Protein AF-A0A0X1KJY9-F1 (afdb_monomer_lite)

Structure (mmCIF, N/CA/C/O backbone):
data_AF-A0A0X1KJY9-F1
#
_entry.id   AF-A0A0X1KJY9-F1
#
loop_
_atom_site.group_PDB
_atom_site.id
_atom_site.type_symbol
_atom_site.label_atom_id
_atom_site.label_alt_id
_atom_site.label_comp_id
_atom_site.label_asym_id
_atom_site.label_entity_id
_atom_site.label_seq_id
_atom_site.pdbx_PDB_ins_code
_atom_site.Cartn_x
_atom_site.Cartn_y
_atom_site.Cartn_z
_atom_site.occupancy
_atom_site.B_iso_or_equiv
_atom_site.auth_seq_id
_atom_site.auth_comp_id
_atom_site.auth_asym_id
_atom_site.auth_atom_id
_atom_site.pdbx_PDB_model_num
ATOM 1 N N . MET A 1 1 ? -7.863 0.675 -8.953 1.00 53.72 1 MET A N 1
ATOM 2 C CA . MET A 1 1 ? -7.810 -0.192 -7.766 1.00 53.72 1 MET A CA 1
ATOM 3 C C . MET A 1 1 ? -6.345 -0.480 -7.534 1.00 53.72 1 MET A C 1
ATOM 5 O O . MET A 1 1 ? -5.650 -0.757 -8.509 1.00 53.72 1 MET A O 1
ATOM 9 N N . GLY A 1 2 ? -5.862 -0.154 -6.337 1.00 64.75 2 GLY A N 1
ATOM 10 C CA . GLY A 1 2 ? -4.450 -0.224 -5.986 1.00 64.75 2 GLY A CA 1
ATOM 11 C C . GLY A 1 2 ? -4.051 -1.611 -5.480 1.00 64.75 2 GLY A C 1
ATOM 12 O O . GLY A 1 2 ? -4.869 -2.379 -4.984 1.00 64.75 2 GLY A O 1
ATOM 13 N N . TYR A 1 3 ? -2.771 -1.933 -5.621 1.00 75.44 3 TYR A N 1
ATOM 14 C CA . TYR A 1 3 ? -2.209 -3.245 -5.318 1.00 75.44 3 TYR A CA 1
ATOM 15 C C . TYR A 1 3 ? -2.374 -3.651 -3.845 1.00 75.44 3 TYR A C 1
ATOM 17 O O . TYR A 1 3 ? -2.736 -4.785 -3.541 1.00 75.44 3 TYR A O 1
ATOM 25 N N . LEU A 1 4 ? -2.129 -2.728 -2.914 1.00 81.44 4 LEU A N 1
ATOM 26 C CA . LEU A 1 4 ? -2.229 -2.987 -1.480 1.00 81.44 4 LEU A CA 1
ATOM 27 C C . LEU A 1 4 ? -3.691 -3.099 -1.026 1.00 81.44 4 LEU A C 1
ATOM 29 O O . LEU A 1 4 ? -4.014 -3.954 -0.201 1.00 81.44 4 LEU A O 1
ATOM 33 N N . SER A 1 5 ? -4.571 -2.239 -1.542 1.00 83.25 5 SER A N 1
ATOM 34 C CA . SER A 1 5 ? -5.999 -2.270 -1.216 1.00 83.25 5 SER A CA 1
ATOM 35 C C . SER A 1 5 ? -6.678 -3.553 -1.691 1.00 83.25 5 SER A C 1
ATOM 37 O O . SER A 1 5 ? -7.476 -4.110 -0.934 1.00 83.25 5 SER A O 1
ATOM 39 N N . ASP A 1 6 ? -6.329 -4.045 -2.880 1.00 84.25 6 ASP A N 1
ATOM 40 C CA . ASP A 1 6 ? -6.867 -5.294 -3.425 1.00 84.25 6 ASP A CA 1
ATOM 41 C C . ASP A 1 6 ? -6.426 -6.501 -2.581 1.00 84.25 6 ASP A C 1
ATOM 43 O O . ASP A 1 6 ? -7.272 -7.259 -2.107 1.00 84.25 6 ASP A O 1
ATOM 47 N N . VAL A 1 7 ? -5.130 -6.609 -2.256 1.00 82.56 7 VAL A N 1
ATOM 48 C CA . VAL A 1 7 ? -4.595 -7.667 -1.371 1.00 82.56 7 VAL A CA 1
ATOM 49 C C . VAL A 1 7 ? -5.301 -7.684 -0.012 1.00 82.56 7 VAL A C 1
ATOM 51 O O . VAL A 1 7 ? -5.669 -8.742 0.497 1.00 82.56 7 VAL A O 1
ATOM 54 N N . LEU A 1 8 ? -5.518 -6.512 0.590 1.00 81.38 8 LEU A N 1
ATOM 55 C CA . LEU A 1 8 ? -6.171 -6.421 1.895 1.00 81.38 8 LEU A CA 1
ATOM 56 C C . LEU A 1 8 ? -7.650 -6.824 1.847 1.00 81.38 8 LEU A C 1
ATOM 58 O O . LEU A 1 8 ? -8.128 -7.469 2.777 1.00 81.38 8 LEU A O 1
ATOM 62 N N . ARG A 1 9 ? -8.375 -6.451 0.788 1.00 82.31 9 ARG A N 1
ATOM 63 C CA . ARG A 1 9 ? -9.804 -6.767 0.640 1.00 82.31 9 ARG A CA 1
ATOM 64 C C . ARG A 1 9 ? -10.043 -8.234 0.313 1.00 82.31 9 ARG A C 1
ATOM 66 O O . ARG A 1 9 ? -10.951 -8.830 0.889 1.00 82.31 9 ARG A O 1
ATOM 73 N N . ASP A 1 10 ? -9.233 -8.796 -0.578 1.00 81.62 10 ASP A N 1
ATOM 74 C CA . ASP A 1 10 ? -9.399 -10.170 -1.049 1.00 81.62 10 ASP A CA 1
ATOM 75 C C . ASP A 1 10 ? -9.061 -11.191 0.041 1.00 81.62 10 ASP A C 1
ATOM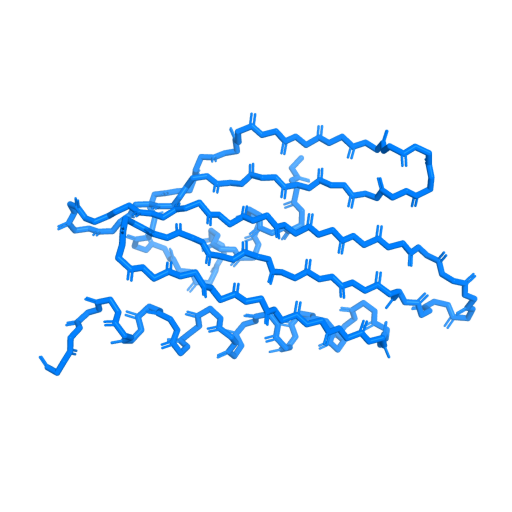 77 O O . ASP A 1 10 ? -9.712 -12.231 0.150 1.00 81.62 10 ASP A O 1
ATOM 81 N N . GLU A 1 11 ? -8.063 -10.900 0.878 1.00 75.44 11 GLU A N 1
ATOM 82 C CA . GLU A 1 11 ? -7.580 -11.856 1.881 1.00 75.44 11 GLU A CA 1
ATOM 83 C C . GLU A 1 11 ? -8.175 -11.652 3.270 1.00 75.44 11 GLU A C 1
ATOM 85 O O . GLU A 1 11 ? -8.283 -12.608 4.040 1.00 75.44 11 GLU A O 1
ATOM 90 N N . TYR A 1 12 ? -8.596 -10.431 3.597 1.00 73.81 12 TYR A N 1
ATOM 91 C CA . TYR A 1 12 ? -9.060 -10.088 4.935 1.00 73.81 12 TYR A CA 1
ATOM 92 C C . TYR A 1 12 ? -10.444 -9.443 4.874 1.00 73.81 12 TYR A C 1
ATOM 94 O O . TYR A 1 12 ? -10.625 -8.257 5.141 1.00 73.81 12 TYR A O 1
ATOM 102 N N . GLY A 1 13 ? -11.457 -10.259 4.571 1.00 69.12 13 GLY A N 1
ATOM 103 C CA . GLY A 1 13 ? -12.849 -9.814 4.405 1.00 69.12 13 GLY A CA 1
ATOM 104 C C . GLY A 1 13 ? -13.499 -9.169 5.641 1.00 69.12 13 GLY A C 1
ATOM 105 O O . GLY A 1 13 ? -14.613 -8.664 5.553 1.00 69.12 13 GLY A O 1
ATOM 106 N N . ASN A 1 14 ? -12.827 -9.176 6.796 1.00 75.62 14 ASN A N 1
ATOM 107 C CA . ASN A 1 14 ? -13.259 -8.486 8.013 1.00 75.62 14 ASN A CA 1
ATOM 108 C C . ASN A 1 14 ? -12.610 -7.100 8.207 1.00 75.62 14 ASN A C 1
ATOM 110 O O . ASN A 1 14 ? -12.849 -6.479 9.243 1.00 75.62 14 ASN A O 1
ATOM 114 N N . LEU A 1 15 ? -11.760 -6.647 7.279 1.00 81.62 15 LEU A N 1
ATOM 115 C CA . LEU A 1 15 ? -11.134 -5.326 7.321 1.00 81.62 15 LEU A CA 1
ATOM 116 C C . LEU A 1 15 ? -11.926 -4.329 6.480 1.00 81.62 15 LEU A C 1
ATOM 118 O O . LEU A 1 15 ? -12.267 -4.588 5.327 1.00 81.62 15 LEU A O 1
ATOM 122 N N . GLU A 1 16 ? -12.149 -3.142 7.031 1.00 87.94 16 GLU A N 1
ATOM 123 C CA . GLU A 1 16 ? -12.616 -2.007 6.244 1.00 87.94 16 GLU A CA 1
ATOM 124 C C . GLU A 1 16 ? -11.397 -1.294 5.651 1.00 87.94 16 GLU A C 1
ATOM 126 O O . GLU A 1 16 ? -10.595 -0.708 6.380 1.00 87.94 16 GLU A O 1
ATOM 131 N N . VAL A 1 17 ? -11.241 -1.368 4.327 1.00 88.94 17 VAL A N 1
ATOM 132 C CA . VAL A 1 17 ? -10.090 -0.808 3.603 1.00 88.94 17 VAL A CA 1
ATOM 133 C C . VAL A 1 17 ? -10.540 0.374 2.752 1.00 88.94 17 VAL A C 1
ATOM 135 O O . VAL A 1 17 ? -11.282 0.205 1.774 1.00 88.94 17 VAL A O 1
ATOM 138 N N . ARG A 1 18 ? -10.045 1.569 3.080 1.00 91.31 18 ARG A N 1
ATOM 139 C CA . ARG A 1 18 ? -10.288 2.805 2.331 1.00 91.31 18 ARG A CA 1
ATOM 140 C C . ARG A 1 18 ? -9.004 3.278 1.661 1.00 91.31 18 ARG A C 1
ATOM 142 O O . ARG A 1 18 ? -8.032 3.596 2.338 1.00 91.31 18 ARG A O 1
ATOM 149 N N . GLU A 1 19 ? -9.016 3.392 0.339 1.00 91.38 19 GLU A N 1
ATOM 150 C CA . GLU A 1 19 ? -7.929 4.051 -0.391 1.00 91.38 19 GLU A CA 1
ATOM 151 C C . GLU A 1 19 ? -7.916 5.547 -0.034 1.00 91.38 19 GLU A C 1
ATOM 153 O O . GLU A 1 19 ? -8.946 6.221 -0.091 1.00 91.38 19 GLU A O 1
ATOM 158 N N . VAL A 1 20 ? -6.765 6.051 0.409 1.00 92.88 20 VAL A N 1
ATOM 159 C CA . VAL A 1 20 ? -6.559 7.460 0.783 1.00 92.88 20 VAL A CA 1
ATOM 160 C C . VAL A 1 20 ? -5.839 8.200 -0.335 1.00 92.88 20 VAL A C 1
ATOM 162 O O . VAL A 1 20 ? -6.157 9.352 -0.625 1.00 92.88 20 VAL A O 1
ATOM 165 N N . TYR A 1 21 ? -4.860 7.543 -0.953 1.00 91.88 21 TYR A N 1
ATOM 166 C CA . TYR A 1 21 ? -4.067 8.102 -2.035 1.00 91.88 21 TYR A CA 1
ATOM 167 C C . TYR A 1 21 ? -3.517 6.976 -2.903 1.00 91.88 21 TYR A C 1
ATOM 169 O O . TYR A 1 21 ? -3.011 5.989 -2.380 1.00 91.88 21 TYR A O 1
ATOM 177 N N . SER A 1 22 ? -3.564 7.139 -4.218 1.00 93.12 22 SER A N 1
ATOM 178 C CA . SER A 1 22 ? -2.914 6.237 -5.162 1.00 93.12 22 SER A CA 1
ATOM 179 C C . SER A 1 22 ? -2.433 7.056 -6.348 1.00 93.12 22 SER A C 1
ATOM 181 O O . SER A 1 22 ? -3.221 7.760 -6.984 1.00 93.12 22 SER A O 1
ATOM 183 N N . SER A 1 23 ? -1.124 7.065 -6.586 1.00 93.62 23 SER A N 1
ATOM 184 C CA . SER A 1 23 ? -0.526 7.833 -7.675 1.00 93.62 23 SER A CA 1
ATOM 185 C C . SER A 1 23 ? 0.881 7.351 -7.998 1.00 93.62 23 SER A C 1
ATOM 187 O O . SER A 1 23 ? 1.530 6.667 -7.207 1.00 93.62 23 SER A O 1
ATOM 189 N N . LYS A 1 24 ? 1.381 7.791 -9.150 1.00 93.38 24 LYS A N 1
ATOM 190 C CA . LYS A 1 24 ? 2.760 7.588 -9.572 1.00 93.38 24 LYS A CA 1
ATOM 191 C C . LYS A 1 24 ? 3.559 8.885 -9.427 1.00 93.38 24 LYS A C 1
ATOM 193 O O . LYS A 1 24 ? 3.211 9.911 -10.010 1.00 93.38 24 LYS A O 1
ATOM 198 N N . LEU A 1 25 ? 4.639 8.841 -8.650 1.00 90.50 25 LEU A N 1
ATOM 199 C CA . LEU A 1 25 ? 5.578 9.939 -8.418 1.00 90.50 25 LEU A CA 1
ATOM 200 C C . LEU A 1 25 ? 6.900 9.642 -9.141 1.00 90.50 25 LEU A C 1
ATOM 202 O O . LEU A 1 25 ? 7.775 8.944 -8.625 1.00 90.50 25 LEU A O 1
ATOM 206 N N . GLY A 1 26 ? 7.036 10.157 -10.366 1.00 92.56 26 GLY A N 1
ATOM 207 C CA . GLY A 1 26 ? 8.135 9.781 -11.260 1.00 92.56 26 GLY A CA 1
ATOM 208 C C . GLY A 1 26 ? 8.014 8.312 -11.663 1.00 92.56 26 GLY A C 1
ATOM 209 O O . GLY A 1 26 ? 7.005 7.920 -12.242 1.00 92.56 26 GLY A O 1
ATOM 210 N N . ASP A 1 27 ? 9.008 7.499 -11.310 1.00 91.44 27 ASP A N 1
ATOM 211 C CA . ASP A 1 27 ? 8.967 6.040 -11.494 1.00 91.44 27 ASP A CA 1
ATOM 212 C C . ASP A 1 27 ? 8.436 5.287 -10.266 1.00 91.44 27 ASP A C 1
ATOM 214 O O . ASP A 1 27 ? 8.364 4.064 -10.286 1.00 91.44 27 ASP A O 1
ATOM 218 N N . THR A 1 28 ? 8.072 5.995 -9.193 1.00 92.25 28 THR A N 1
ATOM 219 C CA . THR A 1 28 ? 7.610 5.367 -7.950 1.00 92.25 28 THR A CA 1
ATOM 220 C C . THR A 1 28 ? 6.095 5.274 -7.930 1.00 92.25 28 THR A C 1
ATOM 222 O O . THR A 1 28 ? 5.418 6.298 -7.889 1.00 92.25 28 THR A O 1
ATOM 225 N N . ASP A 1 29 ? 5.558 4.064 -7.892 1.00 92.88 29 ASP A N 1
ATOM 226 C CA . ASP A 1 29 ? 4.154 3.832 -7.573 1.00 92.88 29 ASP A CA 1
ATOM 227 C C . ASP A 1 29 ? 3.966 3.951 -6.058 1.00 92.88 29 ASP A C 1
ATOM 229 O O . ASP A 1 29 ? 4.706 3.333 -5.288 1.00 92.88 29 ASP A O 1
ATOM 233 N N . VAL A 1 30 ? 3.008 4.774 -5.625 1.00 93.56 30 VAL A N 1
ATOM 234 C CA . VAL A 1 30 ? 2.695 5.025 -4.214 1.00 93.56 30 VAL A CA 1
ATOM 235 C C . VAL A 1 30 ? 1.212 4.807 -3.979 1.00 93.56 30 VAL A C 1
ATOM 237 O O . VAL A 1 30 ? 0.368 5.424 -4.626 1.00 93.56 30 VAL A O 1
ATOM 240 N N . GLU A 1 31 ? 0.905 3.994 -2.980 1.00 94.12 31 GLU A N 1
ATOM 241 C CA . GLU A 1 31 ? -0.450 3.734 -2.522 1.00 94.12 31 GLU A CA 1
ATOM 242 C C . GLU A 1 31 ? -0.517 3.897 -1.007 1.00 94.12 31 GLU A C 1
ATOM 244 O O . GLU A 1 31 ? 0.339 3.396 -0.282 1.00 94.12 31 GLU A O 1
ATOM 249 N N . ILE A 1 32 ? -1.533 4.603 -0.525 1.00 93.44 32 ILE A N 1
ATOM 250 C CA . ILE A 1 32 ? -1.828 4.805 0.889 1.00 93.44 32 ILE A CA 1
ATOM 251 C C . ILE A 1 32 ? -3.266 4.374 1.130 1.00 93.44 32 ILE A C 1
ATOM 253 O O . ILE A 1 32 ? -4.195 4.877 0.494 1.00 93.44 32 ILE A O 1
ATOM 257 N N . VAL A 1 33 ? -3.451 3.486 2.097 1.00 92.50 33 VAL A N 1
ATOM 258 C CA . VAL A 1 33 ? -4.752 2.981 2.525 1.00 92.50 33 VAL A CA 1
ATOM 259 C C . VAL A 1 33 ? -4.931 3.204 4.024 1.00 92.50 33 VAL A C 1
ATOM 261 O O . VAL A 1 33 ? -3.990 3.080 4.808 1.00 92.50 33 VAL A O 1
ATOM 264 N N . GLU A 1 34 ? -6.152 3.535 4.423 1.00 91.69 34 GLU A N 1
ATOM 265 C CA . GLU A 1 34 ? -6.614 3.450 5.804 1.00 91.69 34 GLU A CA 1
ATOM 266 C C . GLU A 1 34 ? -7.296 2.098 5.986 1.00 91.69 34 GLU A C 1
ATOM 268 O O . GLU A 1 34 ? -8.157 1.716 5.190 1.00 91.69 34 GLU A O 1
ATOM 273 N N . VAL A 1 35 ? -6.911 1.378 7.033 1.00 87.94 35 VAL A N 1
ATOM 274 C CA . VAL A 1 35 ? -7.468 0.070 7.368 1.00 87.94 35 VAL A CA 1
ATOM 275 C C . VAL A 1 35 ? -8.054 0.137 8.766 1.00 87.94 35 VAL A C 1
ATOM 277 O O . VAL A 1 35 ? -7.391 0.598 9.697 1.00 87.94 35 VAL A O 1
ATOM 280 N N . SER A 1 36 ? -9.293 -0.329 8.909 1.00 86.00 36 SER A N 1
ATOM 281 C CA . SER A 1 36 ? -9.995 -0.390 10.191 1.00 86.00 36 SER A CA 1
ATOM 282 C C . SER A 1 36 ? -10.445 -1.816 10.510 1.00 86.00 36 SER A C 1
ATOM 284 O O . SER A 1 36 ? -10.915 -2.542 9.634 1.00 86.00 36 SER A O 1
ATOM 286 N N . SER A 1 37 ? -10.324 -2.214 11.777 1.00 77.94 37 SER A N 1
ATOM 287 C CA . SER A 1 37 ? -10.817 -3.494 12.298 1.00 77.94 37 SER A CA 1
ATOM 288 C C . SER A 1 37 ? -11.235 -3.331 13.752 1.00 77.94 37 SER A C 1
ATOM 290 O O . SER A 1 37 ? -10.419 -2.951 14.582 1.00 77.94 37 SER A O 1
ATOM 292 N N . GLY A 1 38 ? -12.494 -3.626 14.083 1.00 72.25 38 GLY A N 1
ATOM 293 C CA . GLY A 1 38 ? -12.941 -3.690 15.483 1.00 72.25 38 GLY A CA 1
ATOM 294 C C . GLY A 1 38 ? -12.771 -2.396 16.296 1.00 72.25 38 GLY A C 1
ATOM 295 O O . GLY A 1 38 ? -12.662 -2.465 17.513 1.00 72.25 38 GLY A O 1
ATOM 296 N N . GLY A 1 39 ? -12.744 -1.228 15.643 1.00 74.00 39 GLY A N 1
ATOM 297 C CA . GLY A 1 39 ? -12.536 0.077 16.289 1.00 74.00 39 GLY A CA 1
ATOM 298 C C . GLY A 1 39 ? -11.088 0.577 16.265 1.00 74.00 39 GLY A C 1
ATOM 299 O O . GLY A 1 39 ? -10.856 1.759 16.515 1.00 74.00 39 GLY A O 1
ATOM 300 N N . GLU A 1 40 ? -10.131 -0.270 15.893 1.00 77.62 40 GLU A N 1
ATOM 301 C CA . GLU A 1 40 ? -8.738 0.122 15.691 1.00 77.62 40 GLU A CA 1
ATOM 302 C C . GLU A 1 40 ? -8.484 0.517 14.239 1.00 77.62 40 GLU A C 1
ATOM 304 O O . GLU A 1 40 ? -9.090 -0.029 13.312 1.00 77.62 40 GLU A O 1
ATOM 309 N N . LYS A 1 41 ? -7.582 1.486 14.049 1.00 86.94 41 LYS A N 1
ATOM 310 C CA . LYS A 1 41 ? -7.222 2.031 12.739 1.00 86.94 41 LYS A CA 1
ATOM 311 C C . LYS A 1 41 ? -5.718 2.109 12.559 1.00 86.94 41 LYS A C 1
ATOM 313 O O . LYS A 1 41 ? -4.991 2.495 13.476 1.00 86.94 41 LYS A O 1
ATOM 318 N N . PHE A 1 42 ? -5.270 1.832 11.343 1.00 85.81 42 PHE A N 1
ATOM 319 C CA . PHE A 1 42 ? -3.903 2.089 10.917 1.00 85.81 42 PHE A CA 1
ATOM 320 C C . PHE A 1 42 ? -3.866 2.598 9.477 1.00 85.81 42 PHE A C 1
ATOM 322 O O . PHE A 1 42 ? -4.787 2.381 8.690 1.00 85.81 42 PHE A O 1
ATOM 329 N N . ILE A 1 43 ? -2.780 3.282 9.139 1.00 91.25 43 ILE A N 1
ATOM 330 C CA . ILE A 1 43 ? -2.462 3.684 7.773 1.00 91.25 43 ILE A CA 1
ATOM 331 C C . ILE A 1 43 ? -1.363 2.766 7.258 1.00 91.25 43 ILE A C 1
ATOM 333 O O . ILE A 1 43 ? -0.370 2.530 7.949 1.00 91.25 43 ILE A O 1
ATOM 337 N N . ALA A 1 44 ? -1.527 2.272 6.039 1.00 90.19 44 ALA A N 1
ATOM 338 C CA . ALA A 1 44 ? -0.506 1.527 5.330 1.00 90.19 44 ALA A CA 1
ATOM 339 C C . ALA A 1 44 ? -0.146 2.258 4.040 1.00 90.19 44 ALA A C 1
ATOM 341 O O . ALA A 1 44 ? -1.019 2.615 3.258 1.00 90.19 44 ALA A O 1
ATOM 342 N N . MET A 1 45 ? 1.145 2.482 3.828 1.00 92.94 45 MET A N 1
ATOM 343 C CA . MET A 1 45 ? 1.693 3.036 2.604 1.00 92.94 45 MET A CA 1
ATOM 344 C C . MET A 1 45 ? 2.578 1.993 1.936 1.00 92.94 45 MET A C 1
ATOM 346 O O . MET A 1 45 ? 3.596 1.588 2.500 1.00 92.94 45 MET A O 1
ATOM 350 N N . PHE A 1 46 ? 2.215 1.595 0.726 1.00 92.19 46 PHE A N 1
ATOM 351 C CA . PHE A 1 46 ? 3.051 0.795 -0.150 1.00 92.19 46 PHE A CA 1
ATOM 352 C C . PHE A 1 46 ? 3.709 1.693 -1.192 1.00 92.19 46 PHE A C 1
ATOM 354 O O . PHE A 1 46 ? 3.080 2.584 -1.761 1.00 92.19 46 PHE A O 1
ATOM 361 N N . GLN A 1 47 ? 4.995 1.468 -1.424 1.00 93.56 47 GLN A N 1
ATOM 362 C CA . GLN A 1 47 ? 5.754 2.144 -2.465 1.00 93.56 47 GLN A CA 1
ATOM 363 C C . GLN A 1 47 ? 6.544 1.111 -3.246 1.00 93.56 4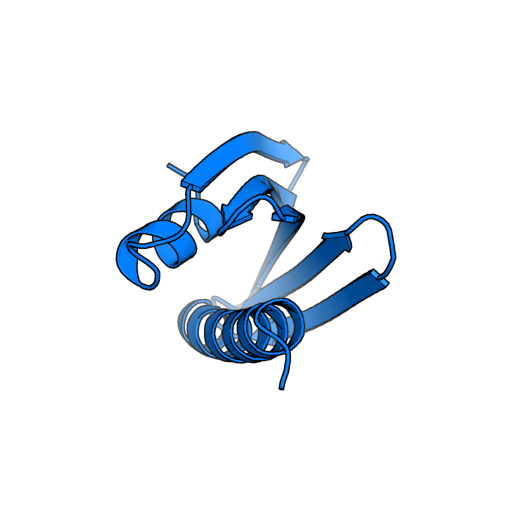7 GLN A C 1
ATOM 365 O O . GLN A 1 47 ? 7.162 0.233 -2.640 1.00 93.56 47 GLN A O 1
ATOM 370 N N . SER A 1 48 ? 6.573 1.237 -4.567 1.00 92.94 48 SER A N 1
ATOM 371 C CA . SER A 1 48 ? 7.386 0.375 -5.419 1.00 92.94 48 SER A CA 1
ATOM 372 C C . SER A 1 48 ? 8.014 1.149 -6.568 1.00 92.94 48 SER A C 1
ATOM 374 O O . SER A 1 48 ? 7.443 2.113 -7.069 1.00 92.94 48 SER A O 1
ATOM 376 N N . ILE A 1 49 ? 9.221 0.745 -6.953 1.00 94.50 49 ILE A N 1
ATOM 377 C CA . ILE A 1 49 ? 9.977 1.318 -8.063 1.00 94.50 49 ILE A CA 1
ATOM 378 C C . ILE A 1 49 ? 10.435 0.151 -8.941 1.00 94.50 49 ILE A C 1
ATOM 380 O O . ILE A 1 49 ? 11.141 -0.732 -8.432 1.00 94.50 49 ILE A O 1
ATOM 384 N N . PRO A 1 50 ? 10.068 0.121 -10.233 1.00 92.69 50 PRO A N 1
ATOM 385 C CA . PRO A 1 50 ? 10.587 -0.874 -11.155 1.00 92.69 50 PRO A CA 1
ATOM 386 C C . PRO A 1 50 ? 12.088 -0.648 -11.353 1.00 92.69 50 PRO A C 1
ATOM 388 O O . PRO A 1 50 ? 12.546 0.483 -11.518 1.00 92.69 50 PRO A O 1
ATOM 391 N N . VAL A 1 51 ? 12.865 -1.729 -11.328 1.00 90.19 51 VAL A N 1
ATOM 392 C CA . VAL A 1 51 ? 14.317 -1.674 -11.532 1.00 90.19 51 VAL A CA 1
ATOM 393 C C . VAL A 1 51 ? 14.671 -2.261 -12.901 1.00 90.19 51 VAL A C 1
ATOM 395 O O . VAL A 1 51 ? 14.751 -1.524 -13.881 1.00 90.19 51 VAL A O 1
ATOM 398 N N . LYS A 1 52 ? 14.884 -3.580 -12.986 1.00 89.00 52 LYS A N 1
ATOM 399 C CA . LYS A 1 52 ? 15.158 -4.355 -14.211 1.00 89.00 52 LYS A CA 1
ATOM 400 C C . LYS A 1 52 ? 14.674 -5.791 -14.021 1.00 89.00 52 LYS A C 1
ATOM 402 O O . LYS A 1 52 ? 14.517 -6.221 -12.884 1.00 89.00 52 LYS A O 1
ATOM 407 N N . ASP A 1 53 ? 14.458 -6.518 -15.116 1.00 87.94 53 ASP A N 1
ATOM 408 C CA . ASP A 1 53 ? 14.130 -7.955 -15.099 1.00 87.94 53 ASP A CA 1
ATOM 409 C C . ASP A 1 53 ? 12.926 -8.308 -14.203 1.00 87.94 53 ASP A C 1
ATOM 411 O O . ASP A 1 53 ? 12.943 -9.303 -13.476 1.00 87.94 53 ASP A O 1
ATOM 415 N N . GLU A 1 54 ? 11.896 -7.451 -14.234 1.00 85.94 54 GLU A N 1
ATOM 416 C CA . GLU A 1 54 ? 10.666 -7.572 -13.428 1.00 85.94 54 GLU A CA 1
ATOM 417 C C . GLU A 1 54 ? 10.905 -7.539 -11.906 1.00 85.94 54 GLU A C 1
ATOM 419 O O . GLU A 1 54 ? 10.061 -7.966 -11.117 1.00 85.94 54 GLU A O 1
ATOM 424 N N . ILE A 1 55 ? 12.059 -7.019 -11.478 1.00 90.38 55 ILE A N 1
ATOM 425 C CA . ILE A 1 55 ? 12.391 -6.782 -10.074 1.00 90.38 55 ILE A CA 1
ATOM 426 C C . ILE A 1 55 ? 11.930 -5.384 -9.681 1.00 90.38 55 ILE A C 1
ATOM 428 O O . ILE A 1 55 ? 12.214 -4.394 -10.365 1.00 90.38 55 ILE A O 1
ATOM 432 N N . TYR A 1 56 ? 11.286 -5.307 -8.524 1.00 92.19 56 TYR A N 1
ATOM 433 C CA . TYR A 1 56 ? 10.822 -4.066 -7.933 1.00 92.19 56 TYR A CA 1
ATOM 434 C C . TYR A 1 56 ? 11.527 -3.853 -6.602 1.00 92.19 56 TYR A C 1
ATOM 436 O O . TYR A 1 56 ? 11.582 -4.743 -5.754 1.00 92.19 56 TYR A O 1
ATOM 444 N N . LYS A 1 57 ? 12.046 -2.644 -6.396 1.00 94.00 57 LYS A N 1
ATOM 445 C CA . LYS A 1 57 ? 12.422 -2.182 -5.063 1.00 94.00 57 LYS A CA 1
ATOM 446 C C . LYS A 1 57 ? 11.164 -1.647 -4.405 1.00 94.00 57 LYS A C 1
ATOM 448 O O . LYS A 1 57 ? 10.518 -0.772 -4.972 1.00 94.00 57 LYS A O 1
ATOM 453 N N . TRP A 1 58 ? 10.833 -2.129 -3.218 1.00 92.75 58 TRP A N 1
ATOM 454 C CA . TRP A 1 58 ? 9.589 -1.743 -2.564 1.00 92.75 58 TRP A CA 1
ATOM 455 C C . TRP A 1 58 ? 9.768 -1.506 -1.074 1.00 92.75 58 TRP A C 1
ATOM 457 O O . TRP A 1 58 ? 10.744 -1.933 -0.447 1.00 92.75 58 TRP A O 1
ATOM 467 N N . SER A 1 59 ? 8.792 -0.811 -0.507 1.00 92.19 59 SER A N 1
ATOM 468 C CA . SER A 1 59 ? 8.645 -0.661 0.928 1.00 92.19 59 SER A CA 1
ATOM 469 C C . SER A 1 59 ? 7.184 -0.585 1.329 1.00 92.19 59 SER A C 1
ATOM 471 O O . SER A 1 59 ? 6.372 0.014 0.629 1.00 92.19 59 SER A O 1
ATOM 473 N N . LEU A 1 60 ? 6.879 -1.157 2.486 1.00 91.12 60 LEU A N 1
ATOM 474 C CA . LEU A 1 60 ? 5.602 -1.057 3.164 1.00 91.12 60 LEU A CA 1
ATOM 475 C C . LEU A 1 60 ? 5.837 -0.353 4.499 1.00 91.12 60 LEU A C 1
ATOM 477 O O . LEU A 1 60 ? 6.590 -0.846 5.342 1.00 91.12 60 LEU A O 1
ATOM 481 N N . ILE A 1 61 ? 5.202 0.797 4.683 1.00 90.81 61 ILE A N 1
ATOM 482 C CA . ILE A 1 61 ? 5.178 1.521 5.952 1.00 90.81 61 ILE A CA 1
ATOM 483 C C . ILE A 1 61 ? 3.792 1.366 6.536 1.00 90.81 61 ILE A C 1
ATOM 485 O O . ILE A 1 61 ? 2.809 1.694 5.881 1.00 90.81 61 ILE A O 1
ATOM 489 N N . ILE A 1 62 ? 3.707 0.882 7.766 1.00 87.25 62 ILE A N 1
ATOM 490 C CA . ILE A 1 62 ? 2.442 0.728 8.472 1.00 87.25 62 ILE A CA 1
ATOM 491 C C . ILE A 1 62 ? 2.539 1.453 9.787 1.00 87.25 62 ILE A C 1
ATOM 493 O O . ILE A 1 62 ? 3.470 1.238 10.561 1.00 87.25 62 ILE A O 1
ATOM 497 N N . THR A 1 63 ? 1.587 2.343 10.014 1.00 87.19 63 THR A N 1
ATOM 498 C CA . THR A 1 63 ? 1.582 3.236 11.158 1.00 87.19 63 THR A CA 1
ATOM 499 C C . THR A 1 63 ? 0.221 3.226 11.835 1.00 87.19 63 THR A C 1
ATOM 501 O O . THR A 1 63 ? -0.828 3.307 11.202 1.00 87.19 63 THR A O 1
ATOM 504 N N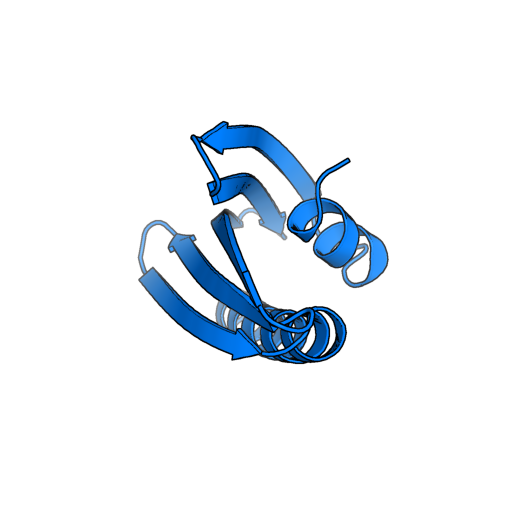 . SER A 1 64 ? 0.266 3.102 13.151 1.00 83.12 64 SER A N 1
ATOM 505 C CA . SER A 1 64 ? -0.842 3.218 14.092 1.00 83.12 64 SER A CA 1
ATOM 506 C C . SER A 1 64 ? -0.454 4.271 15.140 1.00 83.12 64 SER A C 1
ATOM 508 O O . SER A 1 64 ? 0.727 4.626 15.225 1.00 83.12 64 SER A O 1
ATOM 510 N N . PRO A 1 65 ? -1.382 4.746 15.988 1.00 80.50 65 PRO A N 1
ATOM 511 C 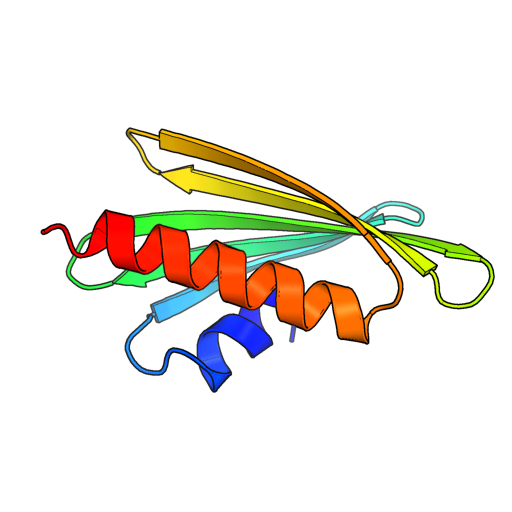CA . PRO A 1 65 ? -1.069 5.748 17.011 1.00 80.50 65 PRO A CA 1
ATOM 512 C C . PRO A 1 65 ? 0.093 5.381 17.950 1.00 80.50 65 PRO A C 1
ATOM 514 O O . PRO A 1 65 ? 0.747 6.271 18.489 1.00 80.50 65 PRO A O 1
ATOM 517 N N . HIS A 1 66 ? 0.363 4.085 18.145 1.00 78.69 66 HIS A N 1
ATOM 518 C CA . HIS A 1 66 ? 1.346 3.594 19.117 1.00 78.69 66 HIS A CA 1
ATOM 519 C C . HIS A 1 66 ? 2.538 2.864 18.495 1.00 78.69 66 HIS A C 1
ATOM 521 O O . HIS A 1 66 ? 3.504 2.568 19.194 1.00 78.69 66 HIS A O 1
ATOM 527 N N . ASN A 1 67 ? 2.492 2.558 17.197 1.00 79.25 67 ASN A N 1
ATOM 528 C CA . ASN A 1 67 ? 3.524 1.758 16.553 1.00 79.25 67 ASN A CA 1
ATOM 529 C C . ASN A 1 67 ? 3.651 2.096 15.068 1.00 79.25 67 ASN A C 1
ATOM 531 O O . ASN A 1 67 ? 2.647 2.194 14.362 1.00 79.25 67 ASN A O 1
ATOM 535 N N . THR A 1 68 ? 4.889 2.216 14.590 1.00 86.69 68 THR A N 1
ATOM 536 C CA . THR A 1 68 ? 5.205 2.318 13.164 1.00 86.69 68 THR A CA 1
ATOM 537 C C . THR A 1 68 ? 6.221 1.253 12.798 1.00 86.69 68 THR A C 1
ATOM 539 O O . THR A 1 68 ? 7.276 1.143 13.421 1.00 86.69 68 THR A O 1
ATOM 542 N N . ARG A 1 69 ? 5.920 0.493 11.750 1.00 85.38 69 ARG A N 1
ATOM 543 C CA . ARG A 1 69 ? 6.800 -0.527 11.199 1.00 85.38 69 ARG A CA 1
ATOM 544 C C . ARG A 1 69 ? 7.067 -0.237 9.733 1.00 85.38 69 ARG A C 1
ATOM 546 O O . ARG A 1 69 ? 6.151 0.066 8.976 1.00 85.38 69 ARG A O 1
ATOM 553 N N . THR A 1 70 ? 8.322 -0.402 9.338 1.00 89.81 70 THR A N 1
ATOM 554 C CA . THR A 1 70 ? 8.747 -0.296 7.944 1.00 89.81 70 THR A CA 1
ATOM 555 C C . THR A 1 70 ? 9.381 -1.601 7.511 1.00 89.81 70 THR A C 1
ATOM 557 O O . THR A 1 70 ? 10.253 -2.140 8.193 1.00 89.81 70 THR A O 1
ATOM 560 N N . ILE A 1 71 ? 8.950 -2.095 6.361 1.00 88.69 71 ILE A N 1
ATOM 561 C CA . ILE A 1 71 ? 9.474 -3.290 5.711 1.00 88.69 71 ILE A CA 1
ATOM 562 C C . ILE A 1 71 ? 9.877 -2.876 4.308 1.00 88.69 71 ILE A C 1
ATOM 564 O O . ILE A 1 71 ? 9.249 -2.011 3.704 1.00 88.69 71 ILE A O 1
ATOM 568 N N . LYS A 1 72 ? 10.971 -3.435 3.812 1.00 92.12 72 LYS A N 1
ATOM 569 C CA . LYS A 1 72 ? 11.488 -3.132 2.485 1.00 92.12 72 LYS A CA 1
ATOM 570 C C . LYS A 1 72 ? 12.119 -4.375 1.899 1.00 92.12 72 LYS A C 1
ATOM 572 O O . LYS A 1 72 ? 12.690 -5.172 2.643 1.00 92.12 72 LYS A O 1
ATOM 577 N N . GLY A 1 73 ? 12.046 -4.486 0.588 1.00 90.94 73 GLY A N 1
ATOM 578 C CA . GLY A 1 73 ? 12.570 -5.622 -0.146 1.00 90.94 73 GLY A CA 1
ATOM 579 C C . GLY A 1 73 ? 12.950 -5.239 -1.564 1.00 90.94 73 GLY A C 1
ATOM 580 O O . GLY A 1 73 ? 12.790 -4.091 -2.002 1.00 90.94 73 GLY A O 1
ATOM 581 N N . MET A 1 74 ? 13.512 -6.216 -2.256 1.00 92.88 74 MET A N 1
ATOM 582 C CA . MET A 1 74 ? 13.829 -6.122 -3.669 1.00 92.88 74 MET A CA 1
ATOM 583 C C . MET A 1 74 ? 13.632 -7.492 -4.304 1.00 92.88 74 MET A C 1
ATOM 585 O O . MET A 1 74 ? 14.539 -8.321 -4.329 1.00 92.88 74 MET A O 1
ATOM 589 N N . GLU A 1 75 ? 12.433 -7.731 -4.810 1.00 89.62 75 GLU A N 1
ATOM 590 C CA . GLU A 1 75 ? 12.043 -9.017 -5.370 1.00 89.62 75 GLU A CA 1
ATOM 591 C C . GLU A 1 75 ? 11.130 -8.812 -6.589 1.00 89.62 75 GLU A C 1
ATOM 593 O O . GLU A 1 75 ? 10.745 -7.689 -6.929 1.00 89.62 75 GLU A O 1
ATOM 598 N N . ARG A 1 76 ? 10.794 -9.908 -7.275 1.00 87.00 76 ARG A N 1
ATOM 599 C CA . ARG A 1 76 ? 9.736 -9.909 -8.293 1.00 87.00 76 ARG A CA 1
ATOM 600 C C . ARG A 1 76 ? 8.372 -9.711 -7.646 1.00 87.00 76 ARG A C 1
ATOM 602 O O . ARG A 1 76 ? 8.179 -10.131 -6.507 1.00 87.00 76 ARG A O 1
ATOM 609 N N . LEU A 1 77 ? 7.424 -9.159 -8.400 1.00 75.56 77 LEU A N 1
ATOM 610 C CA . LEU A 1 77 ? 6.077 -8.816 -7.926 1.00 75.56 77 LEU A CA 1
ATOM 611 C C . LEU A 1 77 ? 5.396 -9.955 -7.133 1.00 75.56 77 LEU A C 1
ATOM 613 O O . LEU A 1 77 ? 4.887 -9.738 -6.036 1.00 75.56 77 LEU A O 1
ATOM 617 N N . ASP A 1 78 ? 5.493 -11.195 -7.619 1.00 77.56 78 ASP A N 1
ATOM 618 C CA . ASP A 1 78 ? 4.894 -12.367 -6.962 1.00 77.56 78 ASP A CA 1
ATOM 619 C C . ASP A 1 78 ? 5.469 -12.640 -5.560 1.00 77.56 78 ASP A C 1
ATOM 621 O O . ASP A 1 78 ? 4.749 -13.027 -4.639 1.00 77.56 78 ASP A O 1
ATOM 625 N N . ALA A 1 79 ? 6.769 -12.406 -5.368 1.00 80.19 79 ALA A N 1
ATOM 626 C CA . ALA A 1 79 ? 7.425 -12.571 -4.072 1.00 80.19 79 ALA A CA 1
ATOM 627 C C . ALA A 1 79 ? 7.091 -11.416 -3.113 1.00 80.19 79 ALA A C 1
ATOM 629 O O . ALA A 1 79 ? 7.001 -11.630 -1.901 1.00 80.19 79 ALA A O 1
ATOM 630 N N . ILE A 1 80 ? 6.834 -10.218 -3.652 1.00 80.44 80 ILE A N 1
ATOM 631 C CA . ILE A 1 80 ? 6.347 -9.067 -2.880 1.00 80.44 80 ILE A CA 1
ATOM 632 C C . ILE A 1 80 ? 4.995 -9.402 -2.257 1.00 80.44 80 ILE A C 1
ATOM 634 O O . ILE A 1 80 ? 4.810 -9.166 -1.068 1.00 80.44 80 ILE A O 1
ATOM 638 N N . ASN A 1 81 ? 4.078 -10.015 -3.015 1.00 77.94 81 ASN A N 1
ATOM 639 C CA . ASN A 1 81 ? 2.780 -10.450 -2.489 1.00 77.94 81 ASN A CA 1
ATOM 640 C C . ASN A 1 81 ? 2.925 -11.330 -1.244 1.00 77.94 81 ASN A C 1
ATOM 642 O O . ASN A 1 81 ? 2.311 -11.055 -0.214 1.00 77.94 81 ASN A O 1
ATOM 646 N N . LEU A 1 82 ? 3.783 -12.350 -1.301 1.00 79.31 82 LEU A N 1
ATOM 647 C CA . LEU A 1 82 ? 4.003 -13.244 -0.165 1.00 79.31 82 LEU A CA 1
ATOM 648 C C . LEU A 1 82 ? 4.577 -12.499 1.054 1.00 79.31 82 LEU A C 1
ATOM 650 O O . LEU A 1 82 ? 4.125 -12.704 2.184 1.00 79.31 82 LEU A O 1
ATOM 654 N N . ALA A 1 83 ? 5.547 -11.609 0.826 1.00 77.12 83 ALA A N 1
ATOM 655 C CA . ALA A 1 83 ? 6.165 -10.815 1.883 1.00 77.12 83 ALA A CA 1
ATOM 656 C C . ALA A 1 83 ? 5.175 -9.829 2.526 1.00 77.12 83 ALA A C 1
ATOM 658 O O . ALA A 1 83 ? 5.161 -9.680 3.752 1.00 77.12 83 ALA A O 1
ATOM 659 N N . LEU A 1 84 ? 4.324 -9.185 1.721 1.00 78.62 84 LEU A N 1
ATOM 660 C CA . LEU A 1 84 ? 3.275 -8.282 2.191 1.00 78.62 84 LEU A CA 1
ATOM 661 C C . LEU A 1 84 ? 2.254 -9.030 3.045 1.00 78.62 84 LEU A C 1
ATOM 663 O O . LEU A 1 84 ? 2.000 -8.606 4.170 1.00 78.62 84 LEU A O 1
ATOM 667 N N . ARG A 1 85 ? 1.743 -10.169 2.563 1.00 79.81 85 ARG A N 1
ATOM 668 C CA . ARG A 1 85 ? 0.792 -11.017 3.299 1.00 79.81 85 ARG A CA 1
ATOM 669 C C . ARG A 1 85 ? 1.328 -11.405 4.670 1.00 79.81 85 ARG A C 1
ATOM 671 O O . ARG A 1 85 ? 0.713 -11.075 5.677 1.00 79.81 85 ARG A O 1
ATOM 678 N N . SER A 1 86 ? 2.525 -11.999 4.721 1.00 76.31 86 SER A N 1
ATOM 679 C CA . SER A 1 86 ? 3.147 -12.411 5.986 1.00 76.31 86 SER A CA 1
ATOM 680 C C . SER A 1 86 ? 3.363 -11.237 6.941 1.00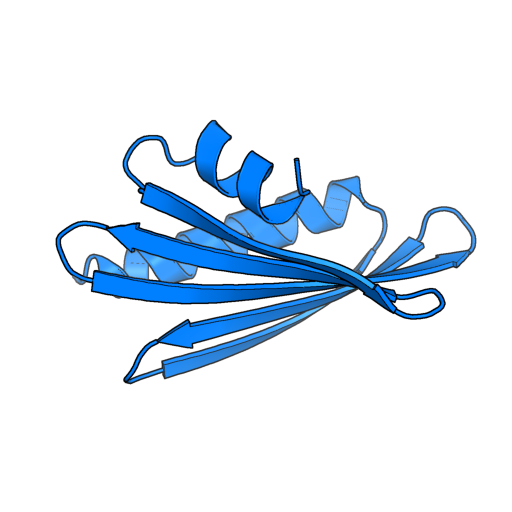 76.31 86 SER A C 1
ATOM 682 O O . SER A 1 86 ? 3.282 -11.403 8.160 1.00 76.31 86 SER A O 1
ATOM 684 N N . SER A 1 87 ? 3.670 -10.061 6.396 1.00 74.44 87 SER A N 1
ATOM 685 C CA . SER A 1 87 ? 3.869 -8.859 7.190 1.00 74.44 87 SER A CA 1
ATOM 686 C C . SER A 1 87 ? 2.555 -8.392 7.800 1.00 74.44 87 SER A C 1
ATOM 688 O O . SER A 1 87 ? 2.487 -8.222 9.017 1.00 74.44 87 SER A O 1
ATOM 690 N N . ILE A 1 88 ? 1.525 -8.230 6.962 1.00 74.94 88 ILE A N 1
ATOM 691 C CA . ILE A 1 88 ? 0.163 -7.815 7.322 1.00 74.94 88 ILE A CA 1
ATOM 692 C C . ILE A 1 88 ? -0.435 -8.766 8.357 1.00 74.94 88 ILE A C 1
ATOM 694 O O . ILE A 1 88 ? -0.890 -8.297 9.397 1.00 74.94 88 ILE A O 1
ATOM 698 N N . ASP A 1 89 ? -0.324 -10.078 8.150 1.00 75.44 89 ASP A N 1
ATOM 699 C CA . ASP A 1 89 ? -0.754 -11.104 9.104 1.00 75.44 89 ASP A CA 1
ATOM 700 C C . ASP A 1 89 ? -0.127 -10.916 10.486 1.00 75.44 89 ASP A C 1
ATOM 702 O O . ASP A 1 89 ? -0.818 -10.939 11.507 1.00 75.44 89 ASP A O 1
ATOM 706 N N . ALA A 1 90 ? 1.193 -10.714 10.537 1.00 67.62 90 ALA A N 1
ATOM 707 C CA . ALA A 1 90 ? 1.899 -10.494 11.795 1.00 67.62 90 ALA A CA 1
ATOM 708 C C . ALA A 1 90 ? 1.419 -9.218 12.506 1.00 67.62 90 ALA A C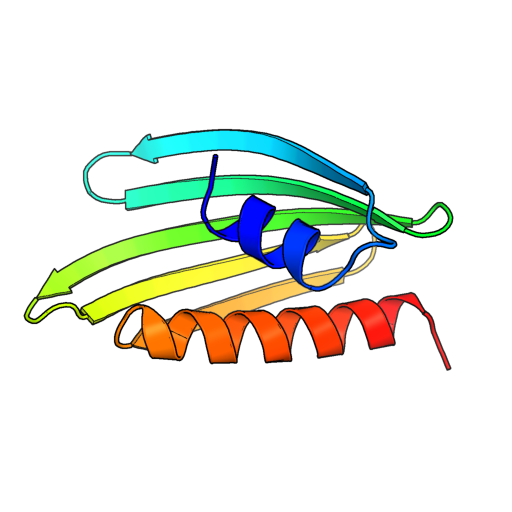 1
ATOM 710 O O . ALA A 1 90 ? 1.416 -9.163 13.734 1.00 67.62 90 ALA A O 1
ATOM 711 N N . MET A 1 91 ? 0.992 -8.201 11.754 1.00 69.12 91 MET A N 1
ATOM 712 C CA . MET A 1 91 ? 0.469 -6.959 12.324 1.00 69.12 91 MET A CA 1
ATOM 713 C C . MET A 1 91 ? -0.984 -7.083 12.764 1.00 69.12 91 MET A C 1
ATOM 715 O O . MET A 1 91 ? -1.294 -6.649 13.865 1.00 69.12 91 MET A O 1
ATOM 719 N N . ILE A 1 92 ? -1.860 -7.720 11.982 1.00 70.00 92 ILE A N 1
ATOM 720 C CA . ILE A 1 92 ? -3.253 -7.969 12.386 1.00 70.00 92 ILE A CA 1
ATOM 721 C C . ILE A 1 92 ? -3.297 -8.851 13.633 1.00 70.00 92 ILE A C 1
ATOM 723 O O . ILE A 1 92 ? -4.098 -8.596 14.527 1.00 70.00 92 ILE A O 1
ATOM 727 N N . LYS A 1 93 ? -2.421 -9.857 13.732 1.00 67.50 93 LYS A N 1
ATOM 728 C CA . LYS A 1 93 ? -2.269 -10.651 14.960 1.00 67.50 93 LYS A CA 1
ATOM 729 C C . LYS A 1 93 ? -1.789 -9.803 16.138 1.00 67.50 93 LYS A C 1
ATOM 731 O O . LYS A 1 93 ? -2.276 -9.992 17.239 1.00 67.50 93 LYS A O 1
ATOM 736 N N . GLY A 1 94 ? -0.890 -8.846 15.903 1.00 59.88 94 GLY A N 1
ATOM 737 C CA . GLY A 1 94 ? -0.472 -7.885 16.927 1.00 59.88 94 GLY A CA 1
ATOM 738 C C . GLY A 1 94 ? -1.580 -6.914 17.363 1.00 59.88 94 GLY A C 1
ATOM 739 O O . GLY A 1 94 ? -1.589 -6.503 18.515 1.00 59.88 94 GLY A O 1
ATOM 740 N N . ILE A 1 95 ? -2.508 -6.572 16.463 1.00 61.12 95 ILE A N 1
ATOM 741 C CA . ILE A 1 95 ? -3.685 -5.720 16.717 1.00 61.12 95 ILE A CA 1
ATOM 742 C C . ILE A 1 95 ? -4.754 -6.492 17.499 1.00 61.12 95 ILE A C 1
ATOM 744 O O . ILE A 1 95 ? -5.273 -6.005 18.492 1.00 61.12 95 ILE A O 1
ATOM 748 N N . LYS A 1 96 ? -5.042 -7.741 17.109 1.00 54.84 96 LYS A N 1
ATOM 749 C CA . LYS A 1 96 ? -6.035 -8.586 17.794 1.00 54.84 96 LYS A CA 1
ATOM 750 C C . LYS A 1 96 ? -5.646 -8.984 19.225 1.00 54.84 96 LYS A C 1
ATOM 752 O O . LYS A 1 96 ? -6.497 -9.547 19.907 1.00 54.84 96 LYS A O 1
ATOM 757 N N . GLY A 1 97 ? -4.428 -8.657 19.663 1.00 44.66 97 GLY A N 1
ATOM 758 C CA . GLY A 1 97 ? -3.911 -9.024 20.973 1.00 44.66 97 GLY A CA 1
ATOM 759 C C . GLY A 1 97 ? -3.694 -10.529 21.111 1.00 44.66 97 GLY A C 1
ATOM 760 O O . GLY A 1 97 ? -4.090 -11.333 20.266 1.00 44.66 97 GLY A O 1
ATOM 761 N N . GLU A 1 98 ? -3.022 -10.889 22.194 1.00 40.84 98 GLU A N 1
ATOM 762 C CA . GLU A 1 98 ? -3.190 -12.195 22.834 1.00 40.84 98 GLU A CA 1
ATOM 763 C C . GLU A 1 98 ? -4.674 -12.520 23.083 1.00 40.84 98 GLU A C 1
ATOM 765 O O . GLU A 1 98 ? -5.432 -11.590 23.450 1.00 40.84 98 GLU A O 1
#

Organism: NCBI:txid1432656

Radius of gyration: 13.2 Å; chains: 1; bounding box: 28×23×38 Å

Sequence (98 aa):
MGYLSDVLRDEYGNLEVREVYSSKLGDTDVEIVEVSSGGEKFIAMFQSIPVKDEIYKWSLIITSPHNTRTIKGMERLDAINLALRSSIDAMIKGIKGE

pLDDT: mean 82.89, std 10.97, range [40.84, 94.5]

Secondary structure (DSSP, 8-state):
--HHHHHHHHH-TTSEEEEEEEEEETTEEEEEEEEEETTEEEEEEEEEEE-STTEEEEEEEEEETTEEEEEEEEEEHHHHHHHHHHHHHHHHHHHS--

Foldseek 3Di:
DDPLQCLCCVPPVQKDKAWPDFDDDPQKTKTWIWIDHPHFIKIKIKIWGDDPPQKIWIKIWIDGPVDIDIDTDIGHPVVVSVVSVVVVVVVVDVVVPD